Protein AF-A0A4D6PKF7-F1 (afdb_monomer)

Organism: NCBI:txid2568885

Radius of gyration: 16.62 Å; Cα contacts (8 Å, |Δi|>4): 34; chains: 1; bounding box: 37×31×43 Å

Foldseek 3Di:
DDPPPPPDPDDDDDDDDDDPPADDQVPGDPVNVVVVLVVVQVVQCPDDDPSHDDDDDPVPDDPVNVVVCVVVVNDDDPDDPVVVVVND

InterPro domains:
  IPR000749 ATP:guanido phosphotransferase [PTHR11547] (2-88)
  IPR014746 Glutamine synthetase/guanido kinase, catalytic domain [SSF55931] (2-87)
  IPR022414 ATP:guanido phosphotransferase, catalytic domain [PF00217] (35-83)
  IPR022414 ATP:guanido phosphotransferase, catalytic domain [PS51510] (7-88)

Solvent-accessible surface area (backbone atoms only — not comparable to full-atom values): 5934 Å² total; per-residue (Å²): 142,56,96,84,60,86,79,66,89,77,86,87,87,88,85,89,84,83,63,89,95,59,67,60,55,77,71,48,48,73,68,55,52,52,52,51,49,49,54,50,48,55,58,51,62,69,36,60,80,94,60,46,70,82,84,79,60,75,80,88,54,49,70,68,61,52,48,51,33,41,78,72,68,72,47,84,78,85,81,53,68,69,41,48,74,52,57,82

pLDDT: mean 90.35, std 6.85, range [63.22, 96.75]

Secondary structure (DSSP, 8-state):
--SS-SS-S----------TT---GGG--HHHHHHHHHHHHHHHHT--GGG------STT--HHHHHHHHHTT-SPPS--HHHHHTT-

Structure (mmCIF, N/CA/C/O backbone):
data_AF-A0A4D6PKF7-F1
#
_entry.id   AF-A0A4D6PKF7-F1
#
loop_
_atom_site.group_PDB
_atom_site.id
_atom_site.type_symbol
_atom_site.label_atom_id
_atom_site.label_alt_id
_atom_site.label_comp_id
_atom_site.label_asym_id
_atom_site.label_entity_id
_atom_site.label_seq_id
_atom_site.pdbx_PDB_ins_code
_atom_site.Cartn_x
_atom_site.Cartn_y
_atom_site.Cartn_z
_atom_site.occupancy
_atom_site.B_iso_or_equiv
_atom_site.auth_seq_id
_atom_site.auth_comp_id
_atom_site.auth_asym_id
_atom_site.auth_atom_id
_atom_site.pdbx_PDB_model_num
ATOM 1 N N . LEU A 1 1 ? 8.090 4.366 -24.198 1.00 83.25 1 LEU A N 1
ATOM 2 C CA . LEU A 1 1 ? 8.547 5.700 -23.739 1.00 83.25 1 LEU A CA 1
ATOM 3 C C . LEU A 1 1 ? 10.008 5.935 -24.098 1.00 83.25 1 LEU A C 1
ATOM 5 O O . LEU A 1 1 ? 10.324 7.040 -24.496 1.00 83.25 1 LEU A O 1
ATOM 9 N N . ASP A 1 2 ? 10.853 4.907 -24.048 1.00 94.19 2 ASP A N 1
ATOM 10 C CA . ASP A 1 2 ? 12.245 4.966 -24.499 1.00 94.19 2 ASP A CA 1
ATOM 11 C C . ASP A 1 2 ? 12.579 3.663 -25.250 1.00 94.19 2 ASP A C 1
ATOM 13 O O . ASP A 1 2 ? 12.865 2.653 -24.612 1.00 94.19 2 ASP A O 1
ATOM 17 N N . PRO A 1 3 ? 12.427 3.621 -26.588 1.00 93.25 3 PRO A N 1
ATOM 18 C CA . PRO A 1 3 ? 12.674 2.406 -27.369 1.00 93.25 3 PRO A CA 1
ATOM 19 C C . PRO A 1 3 ? 14.138 1.949 -27.373 1.00 93.25 3 PRO A C 1
ATOM 21 O O . PRO A 1 3 ? 14.390 0.774 -27.623 1.00 93.25 3 PRO A O 1
ATOM 24 N N . ALA A 1 4 ? 15.082 2.865 -27.129 1.00 94.31 4 ALA A N 1
ATOM 25 C CA . ALA A 1 4 ? 16.513 2.569 -27.079 1.00 94.31 4 ALA A CA 1
ATOM 26 C C . ALA A 1 4 ? 16.959 2.078 -25.689 1.00 94.31 4 ALA A C 1
ATOM 28 O O . ALA A 1 4 ? 17.985 1.412 -25.582 1.00 94.31 4 ALA A O 1
ATOM 29 N N . GLY A 1 5 ? 16.171 2.351 -24.641 1.00 91.06 5 GLY A N 1
ATOM 30 C CA . GLY A 1 5 ? 16.425 1.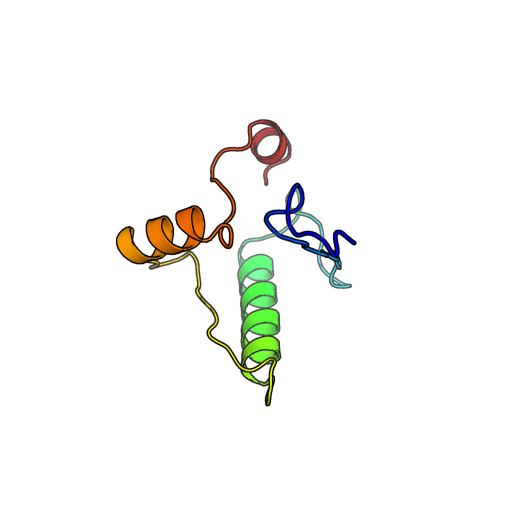886 -23.274 1.00 91.06 5 GLY A CA 1
ATOM 31 C C . GLY A 1 5 ? 17.596 2.595 -22.592 1.00 91.06 5 GLY A C 1
ATOM 32 O O . GLY A 1 5 ? 18.218 2.031 -21.695 1.00 91.06 5 GLY A O 1
ATOM 33 N N . GLU A 1 6 ? 17.921 3.809 -23.031 1.00 95.88 6 GLU A N 1
ATOM 34 C CA . GLU A 1 6 ? 19.100 4.557 -22.589 1.00 95.88 6 GLU A CA 1
ATOM 35 C C . GLU A 1 6 ? 18.850 5.392 -21.324 1.00 95.88 6 GLU A C 1
ATOM 37 O O . GLU A 1 6 ? 19.793 5.726 -20.608 1.00 95.88 6 GLU A O 1
ATOM 42 N N . PHE A 1 7 ? 17.592 5.733 -21.026 1.00 94.31 7 PHE A N 1
ATOM 43 C CA . PHE A 1 7 ? 17.252 6.735 -20.011 1.00 94.31 7 PHE A CA 1
ATOM 44 C C . PHE A 1 7 ? 16.212 6.265 -18.991 1.00 94.31 7 PHE A C 1
ATOM 46 O O . PHE A 1 7 ? 16.258 6.680 -17.831 1.00 94.31 7 PHE A O 1
ATOM 53 N N . VAL A 1 8 ? 15.248 5.430 -19.390 1.00 94.69 8 VAL A N 1
ATOM 54 C CA . VAL A 1 8 ? 14.133 5.049 -18.506 1.00 94.69 8 VAL A CA 1
ATOM 55 C C . VAL A 1 8 ? 14.425 3.726 -17.800 1.00 94.69 8 VAL A C 1
ATOM 57 O O . VAL A 1 8 ? 14.257 2.660 -18.380 1.00 94.69 8 VAL A O 1
ATOM 60 N N . VAL A 1 9 ? 14.786 3.796 -16.513 1.00 91.81 9 VAL A N 1
ATOM 61 C CA . VAL A 1 9 ? 15.029 2.605 -15.673 1.00 91.81 9 VAL A CA 1
ATOM 62 C C . VAL A 1 9 ? 13.738 1.820 -15.417 1.00 91.81 9 VAL A C 1
ATOM 64 O O . VAL A 1 9 ? 13.701 0.603 -15.567 1.00 91.81 9 VAL A O 1
ATOM 67 N N . SER A 1 10 ? 12.660 2.505 -15.026 1.00 92.81 10 SER A N 1
ATOM 68 C CA . SER A 1 10 ? 11.347 1.894 -14.799 1.00 92.81 10 SER A CA 1
ATOM 69 C C . SER A 1 10 ? 10.224 2.915 -14.981 1.00 92.81 10 SER A C 1
ATOM 71 O O . SER A 1 10 ? 10.428 4.125 -14.874 1.00 92.81 10 SER A O 1
ATOM 73 N N . THR A 1 11 ? 9.018 2.434 -15.290 1.00 93.31 11 THR A N 1
ATOM 74 C CA . THR A 1 11 ? 7.807 3.264 -15.384 1.00 93.31 11 THR A CA 1
ATOM 75 C C . THR A 1 11 ? 6.804 2.798 -14.340 1.00 93.31 11 THR A C 1
ATOM 77 O O . THR A 1 11 ? 6.534 1.604 -14.234 1.00 93.31 11 THR A O 1
ATOM 80 N N . ARG A 1 12 ? 6.231 3.732 -13.575 1.00 94.44 12 ARG A N 1
ATOM 81 C CA . ARG A 1 12 ? 5.293 3.424 -12.491 1.00 94.44 12 ARG A CA 1
ATOM 82 C C . ARG A 1 12 ? 4.103 4.373 -12.508 1.00 94.44 12 ARG A C 1
ATOM 84 O O . ARG A 1 12 ? 4.275 5.588 -12.519 1.00 94.44 12 ARG A O 1
ATOM 91 N N . VAL A 1 13 ? 2.900 3.811 -12.433 1.00 94.88 13 VAL A N 1
ATOM 92 C CA . VAL A 1 13 ? 1.639 4.556 -12.319 1.00 94.88 13 VAL A CA 1
ATOM 93 C C . VAL A 1 13 ? 1.014 4.250 -10.956 1.00 94.88 13 VAL A C 1
ATOM 95 O O . VAL A 1 13 ? 0.995 3.099 -10.531 1.00 94.88 13 VAL A O 1
ATOM 98 N N . ARG A 1 14 ? 0.523 5.274 -10.243 1.00 95.19 14 ARG A N 1
ATOM 99 C CA . ARG A 1 14 ? -0.154 5.130 -8.940 1.00 95.19 14 ARG A CA 1
ATOM 100 C C . ARG A 1 14 ? -1.479 5.877 -8.950 1.00 95.19 14 ARG A C 1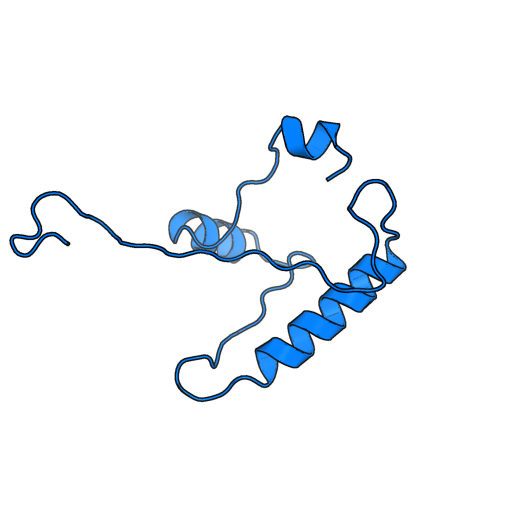
ATOM 102 O O . ARG A 1 14 ? -1.528 7.031 -9.364 1.00 95.19 14 ARG A O 1
ATOM 109 N N . CYS A 1 15 ? -2.516 5.266 -8.388 1.00 95.06 15 CYS A N 1
ATOM 110 C CA . CYS A 1 15 ? -3.762 5.941 -8.045 1.00 95.06 15 CYS A CA 1
ATOM 111 C C . CYS A 1 15 ? -4.043 5.831 -6.541 1.00 95.06 15 CYS A C 1
ATOM 113 O O . CYS A 1 15 ? -3.796 4.791 -5.939 1.00 95.06 15 CYS A O 1
ATOM 115 N N . GLY A 1 16 ? -4.558 6.905 -5.941 1.00 94.44 16 GLY A N 1
ATOM 116 C CA . GLY A 1 16 ? -5.093 6.897 -4.577 1.00 94.44 16 GLY A CA 1
ATOM 117 C C . GLY A 1 16 ? -6.620 6.850 -4.588 1.00 94.44 16 GLY A C 1
ATOM 118 O O . GLY A 1 16 ? -7.249 7.343 -5.531 1.00 94.44 16 GLY A O 1
ATOM 119 N N . ARG A 1 17 ? -7.216 6.252 -3.554 1.00 94.94 17 ARG A N 1
ATOM 120 C CA . ARG A 1 17 ? -8.664 6.227 -3.308 1.00 94.94 17 ARG A CA 1
ATOM 121 C C . ARG A 1 17 ? -8.927 6.463 -1.824 1.00 94.94 17 ARG A C 1
ATOM 123 O O . ARG A 1 17 ? -8.127 6.049 -0.992 1.00 94.94 17 ARG A O 1
ATOM 130 N N . SER A 1 18 ? -10.051 7.101 -1.526 1.00 94.62 18 SER A N 1
ATOM 131 C CA . SER A 1 18 ? -10.595 7.224 -0.173 1.00 94.62 18 SER A CA 1
ATOM 132 C C . SER A 1 18 ? -11.797 6.295 -0.046 1.00 94.62 18 SER A C 1
ATOM 134 O O . SER A 1 18 ? -12.534 6.117 -1.017 1.00 94.62 18 SER A O 1
ATOM 136 N N . MET A 1 19 ? -11.985 5.698 1.128 1.00 93.12 19 MET A N 1
ATOM 137 C CA . MET A 1 19 ? -13.149 4.864 1.419 1.00 93.12 19 MET A CA 1
ATOM 138 C C . MET A 1 19 ? -14.233 5.726 2.058 1.00 93.12 19 MET A C 1
ATOM 140 O O . MET A 1 19 ? -13.982 6.409 3.050 1.00 93.12 19 MET A O 1
ATOM 144 N N . GLU A 1 20 ? -15.432 5.706 1.484 1.00 95.00 20 GLU A N 1
ATOM 145 C CA . GLU A 1 20 ? -16.586 6.387 2.068 1.00 95.00 20 GLU A CA 1
ATOM 146 C C . GLU A 1 20 ? -16.874 5.848 3.479 1.00 95.00 20 GLU A C 1
ATOM 148 O O . GLU A 1 20 ? -16.726 4.655 3.741 1.00 95.00 20 GLU A O 1
ATOM 153 N N . GLY A 1 21 ? -17.263 6.738 4.395 1.00 93.31 21 GLY A N 1
ATOM 154 C CA . GLY A 1 21 ? -17.562 6.390 5.788 1.00 93.31 21 GLY A CA 1
ATOM 155 C C . GLY A 1 21 ? -16.363 6.423 6.743 1.00 93.31 21 GLY A C 1
ATOM 156 O O . GLY A 1 21 ? -16.563 6.275 7.947 1.00 93.31 21 GLY A O 1
ATOM 157 N N . TYR A 1 22 ? -15.148 6.681 6.246 1.00 94.62 22 TYR A N 1
ATOM 158 C CA . TYR A 1 22 ? -13.941 6.781 7.072 1.00 94.62 22 TYR A CA 1
ATOM 159 C C . TYR A 1 22 ? -13.339 8.190 7.034 1.00 94.62 22 TYR A C 1
ATOM 161 O O . TYR A 1 22 ? -13.151 8.746 5.948 1.00 94.62 22 TYR A O 1
ATOM 169 N N . PRO A 1 23 ? -13.018 8.790 8.195 1.00 93.38 23 PRO A N 1
ATOM 170 C CA . PRO A 1 23 ? -12.275 10.043 8.235 1.00 93.38 23 PRO A CA 1
ATOM 171 C C . PRO A 1 23 ? -10.801 9.839 7.839 1.00 93.38 23 PRO A C 1
ATOM 173 O O . PRO A 1 23 ? -10.310 8.721 7.733 1.00 93.38 23 PRO A O 1
ATOM 176 N N . PHE A 1 24 ? -10.065 10.933 7.643 1.00 91.50 24 PHE A N 1
ATOM 177 C CA . PHE A 1 24 ? -8.609 10.871 7.475 1.00 91.50 24 PHE A CA 1
ATOM 178 C C . PHE A 1 24 ? -7.882 10.727 8.818 1.00 91.50 24 PHE A C 1
ATOM 180 O O . PHE A 1 24 ? -8.476 10.948 9.874 1.00 91.50 24 PHE A O 1
ATOM 187 N N . ASN A 1 25 ? -6.583 10.410 8.761 1.00 86.94 25 ASN A N 1
ATOM 188 C CA . ASN A 1 25 ? -5.721 10.072 9.900 1.00 86.94 25 ASN A CA 1
ATOM 189 C C . ASN A 1 25 ? -5.915 10.941 11.164 1.00 86.94 25 ASN A C 1
ATOM 191 O O . ASN A 1 25 ? -6.019 10.348 12.235 1.00 86.94 25 ASN A O 1
ATOM 195 N N . PRO A 1 26 ? -6.078 12.285 11.097 1.00 88.62 26 PRO A N 1
ATOM 196 C CA . PRO A 1 26 ? -6.293 13.104 12.297 1.00 88.62 26 PRO A CA 1
ATOM 197 C C . PRO A 1 26 ? -7.531 12.745 13.129 1.00 88.62 26 PRO A C 1
ATOM 199 O O . PRO A 1 26 ? -7.596 13.086 14.308 1.00 88.62 26 PRO A O 1
ATOM 202 N N . CYS A 1 27 ? -8.535 12.115 12.518 1.00 91.12 27 CYS A N 1
ATOM 203 C CA . CYS A 1 27 ? -9.793 11.742 13.164 1.00 91.12 27 CYS A CA 1
ATOM 204 C C . CYS A 1 27 ? -10.096 10.241 13.049 1.00 91.12 27 CYS A C 1
ATOM 206 O O . CYS A 1 27 ? -11.170 9.808 13.464 1.00 91.12 27 CYS A O 1
ATOM 208 N N . LEU A 1 28 ? -9.184 9.455 12.469 1.00 91.81 28 LEU A N 1
ATOM 209 C CA . LEU A 1 28 ? -9.344 8.016 12.312 1.00 91.81 28 LEU A CA 1
ATOM 210 C C . LEU A 1 28 ? -8.980 7.313 13.620 1.00 91.81 28 LEU A C 1
ATOM 212 O O . LEU A 1 28 ? -7.937 7.565 14.219 1.00 91.81 28 LEU A O 1
ATOM 216 N N . THR A 1 29 ? -9.859 6.429 14.076 1.00 93.19 29 THR A N 1
ATOM 217 C CA . THR A 1 29 ? -9.647 5.645 15.298 1.00 93.19 29 THR A CA 1
ATOM 218 C C . THR A 1 29 ? -8.934 4.330 14.995 1.00 93.19 29 THR A C 1
ATOM 220 O O . THR A 1 29 ? -9.001 3.815 13.881 1.00 93.19 29 THR A O 1
ATOM 223 N N . GLU A 1 30 ? -8.293 3.728 15.999 1.00 91.25 30 GLU A N 1
ATOM 224 C CA . GLU A 1 30 ? -7.635 2.420 15.851 1.00 91.25 30 GLU A CA 1
ATOM 225 C C . GLU A 1 30 ? -8.604 1.323 15.370 1.00 91.25 30 GLU A C 1
ATOM 227 O O . GLU A 1 30 ? -8.254 0.502 14.525 1.00 91.25 30 GLU A O 1
ATOM 232 N N . ALA A 1 31 ? -9.845 1.327 15.870 1.00 94.19 31 ALA A N 1
ATOM 233 C CA . ALA A 1 31 ? -10.872 0.381 15.439 1.00 94.19 31 ALA A CA 1
ATOM 234 C C . ALA A 1 31 ? -11.200 0.542 13.947 1.00 94.19 31 ALA A C 1
ATOM 236 O O . ALA A 1 31 ? -11.304 -0.449 13.230 1.00 94.19 31 ALA A O 1
ATOM 237 N N . GLN A 1 32 ? -11.297 1.787 13.469 1.00 93.44 32 GLN A N 1
ATOM 238 C CA . GLN A 1 32 ? -11.513 2.073 12.052 1.00 93.44 32 GLN A CA 1
ATOM 239 C C . GLN A 1 32 ? -10.301 1.688 11.197 1.00 93.44 32 GLN A C 1
ATOM 241 O O . GLN A 1 32 ? -10.494 1.152 10.113 1.00 93.44 32 GLN A O 1
ATOM 246 N N . TYR A 1 33 ? -9.068 1.889 11.680 1.00 91.56 33 TYR A N 1
ATOM 247 C CA . TYR A 1 33 ? -7.862 1.402 10.996 1.00 91.56 33 TYR A CA 1
ATOM 248 C C . TYR A 1 33 ? -7.912 -0.110 10.772 1.00 91.56 33 TYR A C 1
ATOM 250 O O . TYR A 1 33 ? -7.714 -0.566 9.648 1.00 91.56 33 TYR A O 1
ATOM 258 N N . LYS A 1 34 ? -8.223 -0.875 11.824 1.00 93.31 34 LYS A N 1
ATOM 259 C CA . LYS A 1 34 ? -8.328 -2.340 11.758 1.00 93.31 34 LYS A CA 1
ATOM 260 C C . LYS A 1 34 ? -9.442 -2.793 10.817 1.00 93.31 34 LYS A C 1
ATOM 262 O O . LYS A 1 34 ? -9.235 -3.698 10.018 1.00 93.31 34 LYS A O 1
ATOM 267 N N . GLU A 1 35 ? -10.598 -2.133 10.865 1.00 95.62 35 GLU A N 1
ATOM 268 C CA . GLU A 1 35 ? -11.714 -2.442 9.967 1.00 95.62 35 GLU A CA 1
ATOM 269 C C . GLU A 1 35 ? -11.367 -2.146 8.496 1.00 95.62 35 GLU A C 1
ATOM 271 O O . GLU A 1 35 ? -11.673 -2.941 7.606 1.00 95.62 35 GLU A O 1
ATOM 276 N N . MET A 1 36 ? -10.710 -1.013 8.223 1.00 94.69 36 MET A N 1
ATOM 277 C CA . MET A 1 36 ? -10.239 -0.673 6.879 1.00 94.69 36 MET A CA 1
ATOM 278 C C . MET A 1 36 ? -9.192 -1.674 6.385 1.00 94.69 36 MET A C 1
ATOM 280 O O . MET A 1 36 ? -9.282 -2.125 5.244 1.00 94.69 36 MET A O 1
ATOM 284 N N . GLU A 1 37 ? -8.226 -2.038 7.233 1.00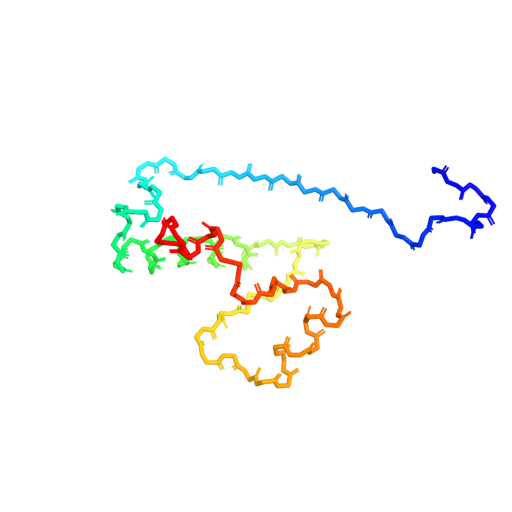 94.44 37 GLU A N 1
ATOM 285 C CA . GLU A 1 37 ? -7.205 -3.039 6.919 1.00 94.44 37 GLU A CA 1
ATOM 286 C C . GLU A 1 37 ? -7.844 -4.382 6.560 1.00 94.44 37 GLU A C 1
ATOM 288 O O . GLU A 1 37 ? -7.537 -4.933 5.506 1.00 94.44 37 GLU A O 1
ATOM 293 N N . GLU A 1 38 ? -8.783 -4.874 7.371 1.00 95.31 38 GLU A N 1
ATOM 294 C CA . GLU A 1 38 ? -9.481 -6.138 7.127 1.00 95.31 38 GLU A CA 1
ATOM 295 C C . GLU A 1 38 ? -10.243 -6.123 5.793 1.00 95.31 38 GLU A C 1
ATOM 297 O O . GLU A 1 38 ? -10.102 -7.044 4.982 1.00 95.31 38 GLU A O 1
ATOM 302 N N . LYS A 1 39 ? -10.997 -5.049 5.516 1.00 95.69 39 LYS A N 1
ATOM 303 C CA . LYS A 1 39 ? -11.737 -4.892 4.251 1.00 95.69 39 LYS A CA 1
ATOM 304 C C . LYS A 1 39 ? -10.804 -4.903 3.043 1.00 95.69 39 LYS A C 1
ATOM 306 O O . LYS A 1 39 ? -11.094 -5.573 2.047 1.00 95.69 39 LYS A O 1
ATOM 311 N N . VAL A 1 40 ? -9.689 -4.178 3.119 1.00 95.38 40 VAL A N 1
ATOM 312 C CA . VAL A 1 40 ? -8.703 -4.104 2.033 1.00 95.38 40 VAL A CA 1
ATOM 313 C C . VAL A 1 40 ? -7.994 -5.445 1.857 1.00 95.38 40 VAL A C 1
ATOM 315 O O . VAL A 1 40 ? -7.934 -5.949 0.737 1.00 95.38 40 VAL A O 1
ATOM 318 N N . ALA A 1 41 ? -7.513 -6.058 2.938 1.00 95.12 41 ALA A N 1
ATOM 319 C CA . ALA A 1 41 ? -6.811 -7.337 2.903 1.00 95.12 41 ALA A CA 1
ATOM 320 C C . ALA A 1 41 ? -7.691 -8.451 2.324 1.00 95.12 41 ALA A C 1
ATOM 322 O O . ALA A 1 41 ? -7.246 -9.185 1.440 1.00 95.12 41 ALA A O 1
ATOM 323 N N . SER A 1 42 ? -8.951 -8.542 2.763 1.00 95.50 42 SER A N 1
ATOM 324 C CA . SER A 1 42 ? -9.924 -9.509 2.244 1.00 95.50 42 SER A CA 1
ATOM 325 C C . SER A 1 42 ? -10.177 -9.309 0.747 1.00 95.50 42 SER A C 1
ATOM 327 O O . SER A 1 42 ? -10.069 -10.256 -0.032 1.00 95.50 42 SER A O 1
ATOM 329 N N . THR A 1 43 ? -10.425 -8.064 0.327 1.00 95.56 43 THR A N 1
ATOM 330 C CA . THR A 1 43 ? -10.706 -7.738 -1.079 1.00 95.56 43 THR A CA 1
ATOM 331 C C . THR A 1 43 ? -9.510 -8.047 -1.980 1.00 95.56 43 THR A C 1
ATOM 333 O O . THR A 1 43 ? -9.675 -8.671 -3.025 1.00 95.56 43 THR A O 1
ATOM 336 N N . LEU A 1 44 ? -8.298 -7.646 -1.580 1.00 95.62 44 LEU A N 1
ATOM 337 C CA . LEU A 1 44 ? -7.082 -7.871 -2.368 1.00 95.62 44 LEU A CA 1
ATOM 338 C C . LEU A 1 44 ? -6.695 -9.351 -2.435 1.00 95.62 44 LEU A C 1
ATOM 340 O O . LEU A 1 44 ? -6.227 -9.811 -3.473 1.00 95.62 44 LEU A O 1
ATOM 344 N N . SER A 1 45 ? -6.924 -10.109 -1.360 1.00 95.44 45 SER A N 1
ATOM 345 C CA . SER A 1 45 ? -6.644 -11.551 -1.331 1.00 95.44 45 SER A CA 1
ATOM 346 C C . SER A 1 45 ? -7.585 -12.356 -2.233 1.00 95.44 45 SER A C 1
ATOM 348 O O . SER A 1 45 ? -7.239 -13.462 -2.641 1.00 95.44 45 SER A O 1
ATOM 350 N N . GLY A 1 46 ? -8.764 -11.811 -2.548 1.00 95.56 46 GLY A N 1
ATOM 351 C CA . GLY A 1 46 ? -9.713 -12.403 -3.490 1.00 95.56 46 GLY A CA 1
ATOM 352 C C . GLY A 1 46 ? -9.400 -12.128 -4.964 1.00 95.56 46 GLY A C 1
ATOM 353 O O . GLY A 1 46 ? -10.116 -12.629 -5.826 1.00 95.56 46 GLY A O 1
ATOM 354 N N . LEU A 1 47 ? -8.374 -11.328 -5.276 1.00 96.75 47 LEU A N 1
ATOM 355 C CA . LEU A 1 47 ? -7.982 -11.072 -6.660 1.00 96.75 47 LEU A CA 1
ATOM 356 C C . LEU A 1 47 ? -7.282 -12.295 -7.264 1.00 96.75 47 LEU A C 1
ATOM 358 O O . LEU A 1 47 ? -6.445 -12.947 -6.637 1.00 96.75 47 LEU A O 1
ATOM 362 N N . GLU A 1 48 ? -7.612 -12.584 -8.519 1.00 96.25 48 GLU A N 1
ATOM 363 C CA . GLU A 1 48 ? -7.113 -13.747 -9.251 1.00 96.25 48 GLU A CA 1
ATOM 364 C C . GLU A 1 48 ? -6.303 -13.336 -10.491 1.00 96.25 48 GLU A C 1
ATOM 366 O O . GLU A 1 48 ? -6.180 -12.158 -10.835 1.00 96.25 48 GLU A O 1
ATOM 371 N N . GLY A 1 49 ? -5.727 -14.328 -11.176 1.00 96.62 49 GLY A N 1
ATOM 372 C CA . GLY A 1 49 ? -4.945 -14.111 -12.391 1.00 96.62 49 GLY A CA 1
ATOM 373 C C . GLY A 1 49 ? -3.676 -13.300 -12.130 1.00 96.62 49 GLY A C 1
ATOM 374 O O . GLY A 1 49 ? -2.932 -13.589 -11.195 1.00 96.62 49 GLY A O 1
ATOM 375 N N . GLU A 1 50 ? -3.435 -12.285 -12.960 1.00 96.38 50 GLU A N 1
ATOM 376 C CA . GLU A 1 50 ? -2.256 -11.410 -12.872 1.00 96.38 50 GLU A CA 1
ATOM 377 C C . GLU A 1 50 ? -2.215 -10.546 -11.602 1.00 96.38 50 GLU A C 1
ATOM 379 O O . GLU A 1 50 ? -1.156 -10.047 -11.232 1.00 96.38 50 GLU A O 1
ATOM 384 N N . LEU A 1 51 ? -3.360 -10.380 -10.930 1.00 94.94 51 LEU A N 1
ATOM 385 C CA . LEU A 1 51 ? -3.494 -9.562 -9.725 1.00 94.94 51 LEU A CA 1
ATOM 386 C C . LEU A 1 51 ? -3.403 -10.378 -8.431 1.00 94.94 51 LEU A C 1
ATOM 388 O O . LEU A 1 51 ? -3.434 -9.799 -7.344 1.00 94.94 51 LEU A O 1
ATOM 392 N N . LYS A 1 52 ? -3.295 -11.708 -8.529 1.00 96.19 52 LYS A N 1
ATOM 393 C CA . LYS A 1 52 ? -3.130 -12.568 -7.358 1.00 96.19 52 LYS A CA 1
ATOM 394 C C . LYS A 1 52 ? -1.816 -12.237 -6.655 1.00 96.19 52 LYS A C 1
ATOM 396 O O . LYS A 1 52 ? -0.757 -12.216 -7.279 1.00 96.19 52 LYS A O 1
ATOM 401 N N . GLY A 1 53 ? -1.870 -12.052 -5.340 1.00 93.56 53 GLY A N 1
ATOM 402 C CA . GLY A 1 53 ? -0.696 -11.681 -4.560 1.00 93.56 53 GLY A CA 1
ATOM 403 C C . GLY A 1 53 ? -0.815 -12.009 -3.079 1.00 93.56 53 GLY A C 1
ATOM 404 O O . GLY A 1 53 ? -1.698 -12.751 -2.651 1.00 93.56 53 GLY A O 1
ATOM 405 N N . THR A 1 54 ? 0.105 -11.434 -2.309 1.00 92.50 54 THR A N 1
ATOM 406 C CA . THR A 1 54 ? 0.205 -11.615 -0.860 1.00 92.50 54 THR A CA 1
ATOM 407 C C . THR A 1 54 ? 0.025 -10.267 -0.175 1.00 92.50 54 THR A C 1
ATOM 409 O O . THR A 1 54 ? 0.698 -9.296 -0.522 1.00 92.50 54 THR A O 1
ATOM 412 N N . PHE A 1 55 ? -0.868 -10.207 0.810 1.00 93.00 55 PHE A N 1
ATOM 413 C CA . PHE A 1 55 ? -0.991 -9.051 1.691 1.00 93.00 55 PHE A CA 1
ATOM 414 C C . PHE A 1 55 ? 0.048 -9.145 2.816 1.00 93.00 55 PHE A C 1
ATOM 416 O O . PHE A 1 55 ? 0.107 -10.149 3.524 1.00 93.00 55 PHE A O 1
ATOM 423 N N . TYR A 1 56 ? 0.866 -8.104 2.976 1.00 92.31 56 TYR A N 1
ATOM 424 C CA . TYR A 1 56 ? 1.923 -8.039 3.986 1.00 92.31 56 TYR A CA 1
ATOM 425 C C . TYR A 1 56 ? 1.554 -7.003 5.063 1.00 92.31 56 TYR A C 1
ATOM 427 O O . TYR A 1 56 ? 1.795 -5.812 4.846 1.00 92.31 56 TYR A O 1
ATOM 435 N N . PRO A 1 57 ? 0.972 -7.411 6.208 1.00 91.56 57 PRO A N 1
ATOM 436 C CA . PRO A 1 57 ? 0.667 -6.482 7.292 1.00 91.56 57 PRO A CA 1
ATOM 437 C C . PRO A 1 57 ? 1.962 -5.928 7.892 1.00 91.56 57 PRO A C 1
ATOM 439 O O . PRO A 1 57 ? 2.951 -6.648 8.032 1.00 91.56 57 PRO A O 1
ATOM 442 N N . LEU A 1 58 ? 1.962 -4.647 8.270 1.00 87.88 58 LEU A N 1
ATOM 443 C CA . LEU A 1 58 ? 3.112 -4.030 8.944 1.00 87.88 58 LEU A CA 1
ATOM 444 C C . LEU A 1 58 ? 3.305 -4.599 10.349 1.00 87.88 58 LEU A C 1
ATOM 446 O O . LEU A 1 58 ? 4.432 -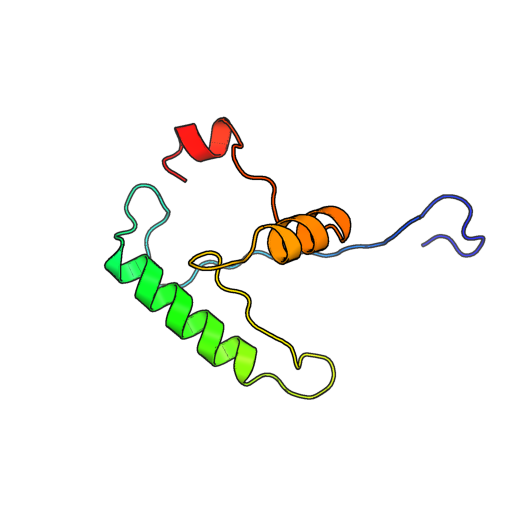4.831 10.790 1.00 87.88 58 LEU A O 1
ATOM 450 N N . THR A 1 59 ? 2.201 -4.845 11.055 1.00 87.81 59 T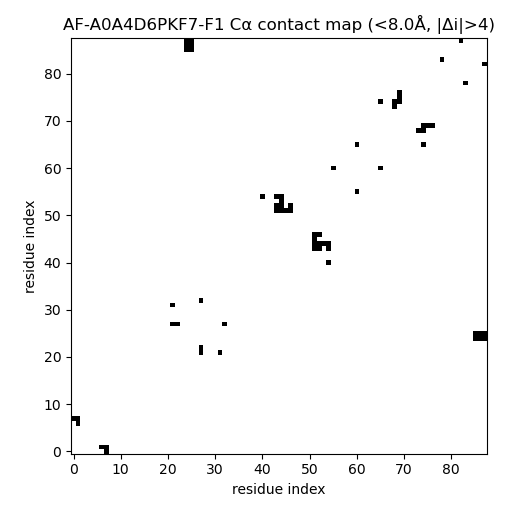HR A N 1
ATOM 451 C CA . THR A 1 59 ? 2.235 -5.478 12.368 1.00 87.81 59 THR A CA 1
ATOM 452 C C . THR A 1 59 ? 2.762 -6.903 12.236 1.00 87.81 59 THR A C 1
ATOM 454 O O . THR A 1 59 ? 2.167 -7.742 11.569 1.00 87.81 59 THR A O 1
ATOM 457 N N . GLY A 1 60 ? 3.890 -7.179 12.893 1.00 87.75 60 GLY A N 1
ATOM 458 C CA . GLY A 1 60 ? 4.537 -8.491 12.844 1.00 87.75 60 GLY A CA 1
ATOM 459 C C . GLY A 1 60 ? 5.404 -8.734 11.604 1.00 87.75 60 GLY A C 1
ATOM 460 O O . GLY A 1 60 ? 5.928 -9.837 11.460 1.00 87.75 60 GLY A O 1
ATOM 461 N N . MET A 1 61 ? 5.601 -7.735 10.733 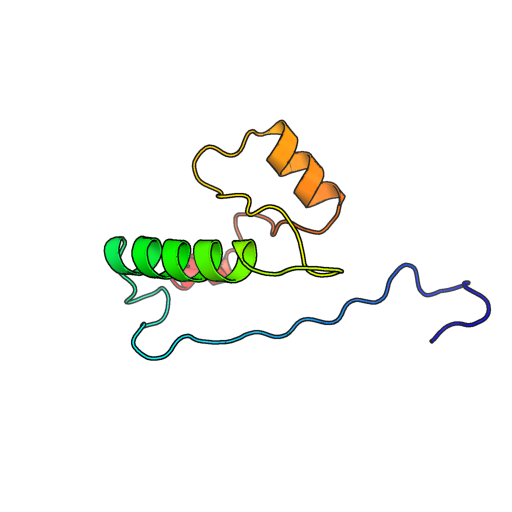1.00 92.31 61 MET A N 1
ATOM 462 C CA . MET A 1 61 ? 6.541 -7.843 9.615 1.00 92.31 61 MET A CA 1
ATOM 463 C C . MET A 1 61 ? 7.978 -8.004 10.128 1.00 92.31 61 MET A C 1
ATOM 465 O O . MET A 1 61 ? 8.441 -7.232 10.972 1.00 92.31 61 MET A O 1
ATOM 469 N N . SER A 1 62 ? 8.698 -8.996 9.597 1.00 93.19 62 SER A N 1
ATOM 470 C CA . SER A 1 62 ? 10.122 -9.179 9.900 1.00 93.19 62 SER A CA 1
ATOM 471 C C . SER A 1 62 ? 10.957 -8.024 9.336 1.00 93.19 62 SER A C 1
ATOM 473 O O . SER A 1 62 ? 10.588 -7.408 8.331 1.00 93.19 62 SER A O 1
ATOM 475 N N . LYS A 1 63 ? 12.106 -7.731 9.953 1.00 90.56 63 LYS A N 1
ATOM 476 C CA . LYS A 1 63 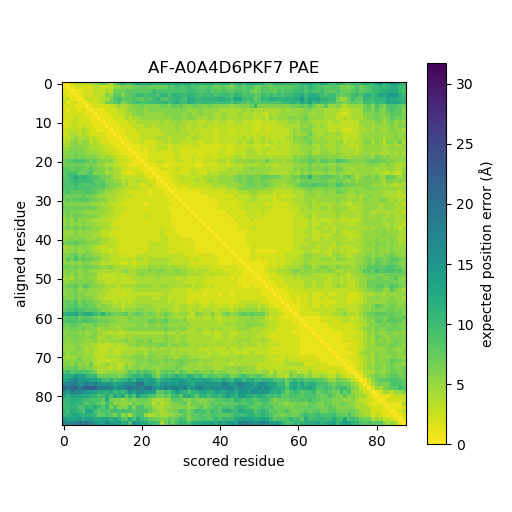? 12.998 -6.666 9.467 1.00 90.56 63 LYS A CA 1
ATOM 477 C C . LYS A 1 63 ? 13.612 -7.016 8.119 1.00 90.56 63 LYS A C 1
ATOM 479 O O . LYS A 1 63 ? 13.803 -6.136 7.289 1.00 90.56 63 LYS A O 1
ATOM 484 N N . GLU A 1 64 ? 13.845 -8.297 7.879 1.00 93.31 64 GLU A N 1
ATOM 485 C CA . GLU A 1 64 ? 14.347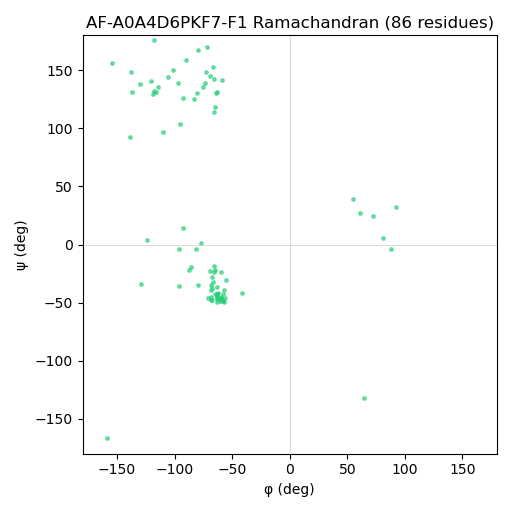 -8.839 6.625 1.00 93.31 64 GLU A CA 1
ATOM 486 C C . GLU A 1 64 ? 13.346 -8.591 5.491 1.00 93.31 64 GLU A C 1
ATOM 488 O O . GLU A 1 64 ? 13.706 -8.035 4.455 1.00 93.31 64 GLU A O 1
ATOM 493 N N . THR A 1 65 ? 12.068 -8.926 5.706 1.00 91.31 65 THR A N 1
ATOM 494 C CA . THR A 1 65 ? 10.996 -8.632 4.744 1.00 91.31 65 THR A CA 1
ATOM 495 C C . THR A 1 65 ? 10.827 -7.128 4.549 1.00 91.31 65 THR A C 1
ATOM 497 O O . THR A 1 65 ? 10.687 -6.674 3.416 1.00 91.31 65 THR A O 1
ATOM 500 N N . GLN A 1 66 ? 10.876 -6.347 5.631 1.00 89.31 66 GLN A N 1
ATOM 501 C CA . GLN A 1 66 ? 10.762 -4.892 5.560 1.00 89.31 66 GLN A CA 1
ATOM 502 C C . GLN A 1 66 ? 11.870 -4.286 4.687 1.00 89.31 66 GLN A C 1
ATOM 504 O O . GLN A 1 66 ? 11.578 -3.472 3.814 1.00 89.31 66 GLN A O 1
ATOM 509 N N . HIS A 1 67 ? 13.127 -4.691 4.894 1.00 89.75 67 HIS A N 1
ATOM 510 C CA . HIS A 1 67 ? 14.263 -4.212 4.106 1.00 89.75 67 HIS A CA 1
ATOM 511 C C . HIS A 1 67 ? 14.147 -4.613 2.637 1.00 89.75 67 HIS A C 1
ATOM 513 O O . HIS A 1 67 ? 14.260 -3.746 1.777 1.00 89.75 67 HIS A O 1
ATOM 519 N N . GLN A 1 68 ? 13.820 -5.877 2.352 1.00 92.06 68 GLN A N 1
ATOM 520 C CA . GLN A 1 68 ? 13.647 -6.344 0.977 1.00 92.06 68 GLN A CA 1
ATOM 521 C C . GLN A 1 68 ? 12.597 -5.513 0.223 1.00 92.06 68 GLN A C 1
ATOM 523 O O . GLN A 1 68 ? 12.849 -5.043 -0.881 1.00 92.06 68 GLN A O 1
ATOM 528 N N . LEU A 1 69 ? 11.439 -5.252 0.840 1.00 90.94 69 LEU A N 1
ATOM 529 C CA . LEU A 1 69 ? 10.385 -4.457 0.206 1.00 90.94 69 LEU A CA 1
ATOM 530 C C . LEU A 1 69 ? 10.776 -2.983 0.008 1.00 90.94 69 LEU A C 1
ATOM 532 O O . LEU A 1 69 ? 10.257 -2.336 -0.903 1.00 90.94 69 LEU A O 1
ATOM 536 N N . ILE A 1 70 ? 11.655 -2.428 0.849 1.00 88.38 70 ILE A N 1
ATOM 537 C CA . ILE A 1 70 ? 12.200 -1.075 0.662 1.00 88.38 70 ILE A CA 1
ATOM 538 C C . ILE A 1 70 ? 13.169 -1.058 -0.524 1.00 88.38 70 ILE A C 1
ATOM 540 O O . ILE A 1 70 ? 13.058 -0.171 -1.373 1.00 88.38 70 ILE A O 1
ATOM 544 N N . ASP A 1 71 ? 14.077 -2.031 -0.601 1.00 89.00 71 ASP A N 1
ATOM 545 C CA . ASP A 1 71 ? 15.069 -2.148 -1.676 1.00 89.00 71 ASP A CA 1
ATOM 546 C C . ASP A 1 71 ? 14.393 -2.376 -3.039 1.00 89.00 71 ASP A C 1
ATOM 548 O O . ASP A 1 71 ? 14.776 -1.775 -4.046 1.00 89.00 71 ASP A O 1
ATOM 552 N N . ASP A 1 72 ? 13.294 -3.132 -3.051 1.00 89.38 72 ASP A N 1
ATOM 553 C CA . ASP A 1 72 ? 12.455 -3.358 -4.233 1.00 89.38 72 ASP A CA 1
ATOM 554 C C . ASP A 1 72 ? 11.538 -2.164 -4.573 1.00 89.38 72 ASP A C 1
ATOM 556 O O . ASP A 1 72 ? 10.783 -2.206 -5.543 1.00 89.38 72 ASP A O 1
ATOM 560 N N . HIS A 1 73 ? 11.607 -1.065 -3.809 1.00 85.12 73 HIS A N 1
ATOM 561 C CA . HIS A 1 73 ? 10.793 0.147 -3.981 1.00 85.12 73 HIS A CA 1
ATOM 562 C C . HIS A 1 73 ? 9.272 -0.087 -3.830 1.00 85.12 73 HIS A C 1
ATOM 564 O O . HIS A 1 73 ? 8.453 0.658 -4.386 1.00 85.12 73 HIS A O 1
ATOM 570 N N . PHE A 1 74 ? 8.880 -1.105 -3.058 1.00 86.44 74 PHE A N 1
ATOM 571 C CA . PHE A 1 74 ? 7.485 -1.456 -2.777 1.00 86.44 74 PHE A CA 1
ATOM 572 C C . PHE A 1 74 ? 6.967 -0.873 -1.464 1.00 86.44 74 PHE A C 1
ATOM 574 O O . PHE A 1 74 ? 5.804 -0.466 -1.400 1.00 86.44 74 PHE A O 1
ATOM 581 N N . LEU A 1 75 ? 7.813 -0.793 -0.436 1.00 87.19 75 LEU A N 1
ATOM 582 C CA . LEU A 1 75 ? 7.436 -0.265 0.871 1.00 87.19 75 LEU A CA 1
ATOM 583 C C . LEU A 1 75 ? 7.840 1.206 1.025 1.00 87.19 75 LEU A C 1
ATOM 585 O O . LEU A 1 75 ? 8.916 1.633 0.607 1.00 87.19 75 LEU A O 1
ATOM 589 N N . PHE A 1 76 ? 6.960 1.999 1.634 1.00 79.25 76 PHE A N 1
ATOM 590 C CA . PHE A 1 76 ? 7.248 3.395 1.948 1.00 79.25 76 PHE A CA 1
ATOM 591 C C . PHE A 1 76 ? 8.242 3.502 3.109 1.00 79.25 76 PHE A C 1
ATOM 593 O O . PHE A 1 76 ? 8.275 2.665 4.009 1.00 79.25 76 PHE A O 1
ATOM 600 N N . LYS A 1 77 ? 9.059 4.559 3.093 1.00 72.06 77 LYS A N 1
ATOM 601 C CA . LYS A 1 77 ? 9.981 4.846 4.194 1.00 72.06 77 LYS A CA 1
ATOM 602 C C . LYS A 1 77 ? 9.199 5.412 5.376 1.00 72.06 77 LYS A C 1
ATOM 604 O O . LYS A 1 77 ? 8.346 6.279 5.202 1.00 72.06 77 LYS A O 1
ATOM 609 N N . GLU A 1 78 ? 9.504 4.919 6.566 1.00 67.38 78 GLU A N 1
ATOM 610 C CA . GLU A 1 78 ? 8.976 5.455 7.817 1.00 67.38 78 GLU A CA 1
ATOM 611 C C . GLU A 1 78 ? 9.571 6.851 8.084 1.00 67.38 78 GLU A C 1
ATOM 613 O O . GLU A 1 78 ? 10.733 7.108 7.761 1.0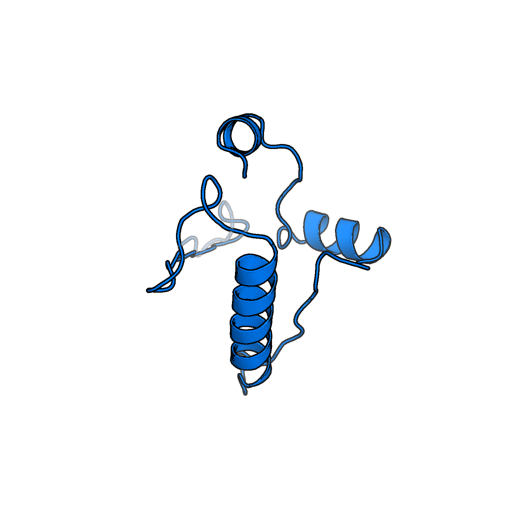0 67.38 78 GLU A O 1
ATOM 618 N N . GLY A 1 79 ? 8.788 7.757 8.680 1.00 63.22 79 GLY A N 1
ATOM 619 C CA . GLY A 1 79 ? 9.320 9.012 9.224 1.00 63.22 79 GLY A CA 1
ATOM 620 C C . GLY A 1 79 ? 9.325 10.231 8.298 1.00 63.22 79 GLY A C 1
ATOM 621 O O . GLY A 1 79 ? 10.202 11.088 8.429 1.00 63.22 79 GLY A O 1
ATOM 622 N N . ASP A 1 80 ? 8.355 10.369 7.387 1.00 80.75 80 ASP A N 1
ATOM 623 C CA . ASP A 1 80 ? 8.127 11.670 6.747 1.00 80.75 80 ASP A CA 1
ATOM 624 C C . ASP A 1 80 ? 7.629 12.677 7.798 1.00 80.75 80 ASP A C 1
ATOM 626 O O . ASP A 1 80 ? 6.526 12.552 8.335 1.00 80.75 80 ASP A O 1
ATOM 630 N N . ARG A 1 81 ? 8.448 13.699 8.077 1.00 82.75 81 ARG A N 1
ATOM 631 C CA . ARG A 1 81 ? 8.148 14.735 9.078 1.00 82.75 81 ARG A CA 1
ATOM 632 C C . ARG A 1 81 ? 6.806 15.435 8.838 1.00 82.75 81 ARG A C 1
ATOM 634 O O . ARG A 1 81 ? 6.199 15.918 9.788 1.00 82.75 81 ARG A O 1
ATOM 641 N N . PHE A 1 82 ? 6.374 15.550 7.581 1.00 83.94 82 PHE A N 1
ATOM 642 C CA . PHE A 1 82 ? 5.139 16.240 7.223 1.00 83.94 82 PHE A CA 1
ATOM 643 C C . PHE A 1 82 ? 3.919 15.357 7.469 1.00 83.94 82 PHE A C 1
ATOM 645 O O . PHE A 1 82 ? 2.889 15.870 7.898 1.00 83.94 82 PHE A O 1
ATOM 652 N N . LEU A 1 83 ? 4.046 14.041 7.264 1.00 80.88 83 LEU A N 1
ATOM 653 C CA . LEU A 1 83 ? 3.001 13.084 7.632 1.00 80.88 83 LEU A CA 1
ATOM 654 C C . LEU A 1 83 ? 2.862 13.000 9.153 1.00 80.88 83 LEU A C 1
ATOM 656 O O . LEU A 1 83 ? 1.760 13.171 9.669 1.00 80.88 83 LEU A O 1
ATOM 660 N N . GLN A 1 84 ? 3.984 12.921 9.873 1.00 81.56 84 GLN A N 1
ATOM 661 C CA . GLN A 1 84 ? 3.975 12.924 11.337 1.00 81.56 84 GLN A CA 1
ATOM 662 C C . GLN A 1 84 ? 3.313 14.184 11.911 1.00 81.56 84 GLN A C 1
ATOM 664 O O . GLN A 1 84 ? 2.500 14.096 12.828 1.00 81.56 84 GLN A O 1
ATOM 669 N N . ALA A 1 85 ? 3.605 15.362 11.346 1.00 81.38 85 ALA A N 1
ATOM 670 C CA . ALA A 1 85 ? 2.966 16.616 11.751 1.00 81.38 85 ALA A CA 1
ATOM 671 C C . ALA A 1 85 ? 1.451 16.651 11.467 1.00 81.38 85 ALA A C 1
ATOM 673 O O . ALA A 1 85 ? 0.726 17.417 12.099 1.00 81.38 85 ALA A O 1
ATOM 674 N N . ALA A 1 86 ? 0.971 15.825 10.536 1.00 81.12 86 ALA A N 1
ATOM 675 C CA . ALA A 1 86 ? -0.441 15.648 10.222 1.00 81.12 86 ALA A CA 1
ATOM 676 C C . ALA A 1 86 ? -1.097 14.493 11.008 1.00 81.12 86 ALA A C 1
ATOM 678 O O . ALA A 1 86 ? -2.204 14.087 10.656 1.00 81.12 86 ALA A O 1
ATOM 679 N N . ASN A 1 87 ? -0.449 13.975 12.063 1.00 75.69 87 ASN A N 1
ATOM 680 C CA . ASN A 1 87 ? -0.883 12.794 12.824 1.00 75.69 87 ASN A CA 1
ATOM 681 C C . ASN A 1 87 ? -1.089 11.555 11.932 1.00 75.69 87 ASN A C 1
ATOM 683 O O . ASN A 1 87 ? -2.058 10.812 12.108 1.00 75.69 87 ASN A O 1
ATOM 687 N N . ALA A 1 88 ? -0.202 11.367 10.951 1.00 66.00 88 ALA A N 1
ATOM 688 C CA . ALA A 1 88 ? -0.222 10.273 9.987 1.00 66.00 88 ALA A CA 1
ATOM 689 C C . ALA A 1 88 ? 1.066 9.446 10.011 1.00 66.00 88 ALA A C 1
ATOM 691 O O . ALA A 1 88 ? 2.153 10.020 10.256 1.00 66.00 88 ALA A O 1
#

Mean predicted aligned error: 5.02 Å

Nearest PDB structures (foldseek):
  3m10-assembly2_B  TM=8.831E-01  e=7.936E-09  Limulus polyphemus
  5u92-assembly1_A  TM=9.094E-01  e=1.987E-08  Polybetes pythagoricus
  7re6-assembly1_A  TM=9.451E-01  e=3.496E-08  Rhipicephalus sanguineus
  6ky2-assembly1_A  TM=9.585E-01  e=5.730E-08  Daphnia magna
  4rf9-assembly2_B  TM=9.089E-01  e=9.920E-06  Anthopleura japonica

Sequence (88 aa):
LDPAGEFVVSTRVRCGRSMEGYPFNPCLTEAQYKEMEEKVASTLSGLEGELKGTFYPLTGMSKETQHQLIDDHFLFKEGDRFLQAANA